Protein AF-A0A6L7CQ87-F1 (afdb_monomer_lite)

Structure (mmCIF, N/CA/C/O backbone):
data_AF-A0A6L7CQ87-F1
#
_entry.id   AF-A0A6L7CQ87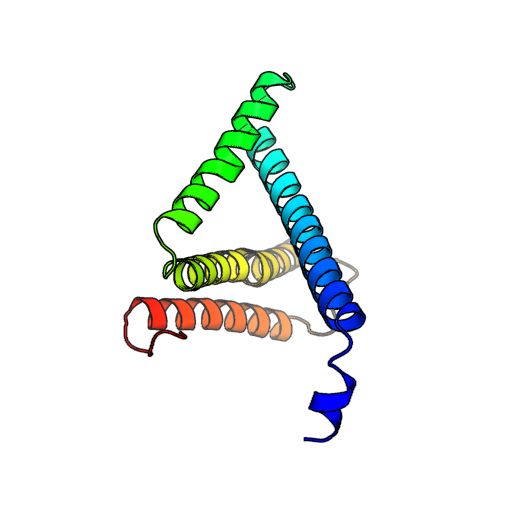-F1
#
loop_
_atom_site.group_PDB
_atom_site.id
_atom_site.type_symbol
_atom_site.label_atom_id
_atom_site.label_alt_id
_atom_site.label_comp_id
_atom_site.label_asym_id
_atom_site.label_entity_id
_atom_site.label_seq_id
_atom_site.pdbx_PDB_ins_code
_atom_site.Cartn_x
_atom_site.Cartn_y
_atom_site.Cartn_z
_atom_site.occupancy
_atom_site.B_iso_or_equiv
_atom_site.auth_seq_id
_atom_site.auth_comp_id
_atom_site.auth_asym_id
_atom_site.auth_atom_id
_atom_site.pdbx_PDB_model_num
ATOM 1 N N . GLN A 1 1 ? -21.062 -3.512 -34.759 1.00 46.06 1 GLN A N 1
ATOM 2 C CA . GLN A 1 1 ? -19.960 -3.468 -35.748 1.00 46.06 1 GLN A CA 1
ATOM 3 C C . GLN A 1 1 ? -19.747 -2.079 -36.359 1.00 46.06 1 GLN A C 1
ATOM 5 O O . GLN A 1 1 ? -18.596 -1.693 -36.444 1.00 46.06 1 GLN A O 1
ATOM 10 N N . ALA A 1 2 ? -20.783 -1.273 -36.635 1.00 43.00 2 ALA A N 1
ATOM 11 C CA . ALA A 1 2 ? -20.632 0.096 -37.169 1.00 43.00 2 ALA A CA 1
ATOM 12 C C . ALA A 1 2 ? -19.900 1.113 -36.251 1.00 43.00 2 ALA A C 1
ATOM 14 O O . ALA A 1 2 ? -19.275 2.046 -36.738 1.00 43.00 2 ALA A O 1
ATOM 15 N N . LEU A 1 3 ? -19.903 0.916 -34.923 1.00 44.31 3 LEU A N 1
ATOM 16 C CA . LEU A 1 3 ? -19.122 1.750 -33.988 1.00 44.31 3 LEU A CA 1
ATOM 17 C C . LEU A 1 3 ? -17.609 1.451 -33.998 1.00 44.31 3 LEU A C 1
ATOM 19 O O . LEU A 1 3 ? -16.842 2.249 -33.476 1.00 44.31 3 LEU A O 1
ATOM 23 N N . ARG A 1 4 ? -17.162 0.326 -34.578 1.00 52.97 4 ARG A N 1
ATOM 24 C CA . ARG A 1 4 ? -15.726 -0.007 -34.679 1.00 52.97 4 ARG A CA 1
ATOM 25 C C . ARG A 1 4 ? -15.042 0.644 -35.886 1.00 52.97 4 ARG A C 1
ATOM 27 O O . ARG A 1 4 ? -13.837 0.836 -35.839 1.00 52.97 4 ARG A O 1
ATOM 34 N N . GLU A 1 5 ? -15.793 1.024 -36.918 1.00 53.19 5 GLU A N 1
ATOM 35 C CA . GLU A 1 5 ? -15.253 1.669 -38.130 1.00 53.19 5 GLU A CA 1
ATOM 36 C C . GLU A 1 5 ? -15.125 3.196 -38.003 1.00 53.19 5 GLU A C 1
ATOM 38 O O . GLU A 1 5 ? -14.280 3.790 -38.659 1.00 53.19 5 GLU A O 1
ATOM 43 N N . MET A 1 6 ? -15.899 3.837 -37.118 1.00 46.50 6 MET A N 1
ATOM 44 C CA . MET A 1 6 ? -15.855 5.296 -36.888 1.00 46.50 6 MET A CA 1
ATOM 45 C C . MET A 1 6 ? -14.936 5.717 -35.726 1.00 46.50 6 MET A C 1
ATOM 47 O O . MET A 1 6 ? -14.584 6.888 -35.612 1.00 46.50 6 MET A O 1
ATOM 51 N N . VAL A 1 7 ? -14.521 4.774 -34.870 1.00 50.56 7 VAL A N 1
ATOM 52 C CA . VAL A 1 7 ? -13.518 4.999 -33.804 1.00 50.56 7 VAL A CA 1
ATOM 53 C C . VAL A 1 7 ? -12.083 4.870 -34.343 1.00 50.56 7 VAL A C 1
ATOM 55 O O . VAL A 1 7 ? -11.136 5.284 -33.683 1.00 50.56 7 VAL A O 1
ATOM 58 N N . ALA A 1 8 ? -11.920 4.414 -35.589 1.00 50.56 8 ALA A N 1
ATOM 59 C CA . ALA A 1 8 ? -10.662 4.398 -36.332 1.00 50.56 8 ALA A CA 1
ATOM 60 C C . ALA A 1 8 ? -10.269 5.790 -36.872 1.00 50.56 8 ALA A C 1
ATOM 62 O O . ALA A 1 8 ? -9.876 5.937 -38.027 1.00 50.56 8 ALA A O 1
ATOM 63 N N . SER A 1 9 ? -10.373 6.835 -36.048 1.00 56.38 9 SER A N 1
ATOM 64 C CA . SER A 1 9 ? -9.536 8.010 -36.268 1.00 56.38 9 SER A CA 1
ATOM 65 C C . SER A 1 9 ? -8.250 7.777 -35.482 1.00 56.38 9 SER A C 1
ATOM 67 O O . SER A 1 9 ? -8.324 7.719 -34.250 1.00 56.38 9 SER A O 1
ATOM 69 N N . PRO A 1 10 ? -7.073 7.686 -36.132 1.00 62.50 10 PRO A N 1
ATOM 70 C CA . PRO A 1 10 ? -5.794 7.558 -35.432 1.00 62.50 10 PRO A CA 1
ATOM 71 C C . PRO A 1 10 ? -5.584 8.663 -34.386 1.00 62.50 10 PRO A C 1
ATOM 73 O O . PRO A 1 10 ? -4.764 8.517 -33.491 1.00 62.50 10 PRO A O 1
ATOM 76 N N . HIS A 1 11 ? -6.337 9.767 -34.458 1.00 66.56 11 HIS A N 1
ATOM 77 C CA . HIS A 1 11 ? -6.294 10.851 -33.481 1.00 66.56 11 HIS A CA 1
ATOM 78 C C . HIS A 1 11 ? -7.071 10.549 -32.192 1.00 66.56 11 HIS A C 1
ATOM 80 O O . HIS A 1 11 ? -6.638 10.981 -31.130 1.00 66.56 11 HIS A O 1
ATOM 86 N N . VAL A 1 12 ? -8.188 9.813 -32.250 1.00 77.12 12 VAL A N 1
ATOM 87 C CA . VAL A 1 12 ? -8.964 9.452 -31.046 1.00 77.12 12 VAL A CA 1
ATOM 88 C C . VAL A 1 12 ? -8.264 8.330 -30.287 1.00 77.12 12 VAL A C 1
ATOM 90 O O . VAL A 1 12 ? -8.129 8.417 -29.071 1.00 77.12 12 VAL A O 1
ATOM 93 N N . GLU A 1 13 ? -7.749 7.325 -30.995 1.00 77.69 13 GLU A N 1
ATOM 94 C CA . GLU A 1 13 ? -6.934 6.262 -30.398 1.00 77.69 13 GLU A CA 1
ATOM 95 C C . GLU A 1 13 ? -5.665 6.838 -29.749 1.00 77.69 13 GLU A C 1
ATOM 97 O O . GLU A 1 13 ? -5.418 6.601 -28.568 1.00 77.69 13 GLU A O 1
ATOM 102 N N . LEU A 1 14 ? -4.924 7.698 -30.460 1.00 81.75 14 LEU A N 1
ATOM 103 C CA . LEU A 1 14 ? -3.742 8.371 -29.913 1.00 81.75 14 LEU A CA 1
ATOM 104 C C . LEU A 1 14 ? -4.075 9.260 -28.707 1.00 81.75 14 LEU A C 1
ATOM 106 O O . LEU A 1 14 ? -3.339 9.245 -27.724 1.00 81.75 14 LEU A O 1
ATOM 110 N N . ALA A 1 15 ? -5.174 10.020 -28.754 1.00 85.44 15 ALA A N 1
ATOM 111 C CA . ALA A 1 15 ? -5.593 10.862 -27.636 1.00 85.44 15 ALA A CA 1
ATOM 112 C C . ALA A 1 15 ? -5.965 10.033 -26.398 1.00 85.44 15 ALA A C 1
ATOM 114 O O . ALA A 1 15 ? -5.607 10.411 -25.285 1.00 85.44 15 ALA A O 1
ATOM 115 N N . VAL A 1 16 ? -6.645 8.896 -26.579 1.00 87.69 16 VAL A N 1
ATOM 116 C CA . VAL A 1 16 ? -6.995 7.982 -25.482 1.00 87.69 16 VAL A CA 1
ATOM 117 C C . VAL A 1 16 ? -5.747 7.322 -24.898 1.00 87.69 16 VAL A C 1
ATOM 119 O O . VAL A 1 16 ? -5.623 7.270 -23.676 1.00 87.69 16 VAL A O 1
ATOM 122 N N . HIS A 1 17 ? -4.802 6.881 -25.732 1.00 86.62 17 HIS A N 1
ATOM 123 C CA . HIS A 1 17 ? -3.529 6.331 -25.259 1.00 86.62 17 HIS A CA 1
ATOM 124 C C . HIS A 1 17 ? -2.703 7.371 -24.502 1.00 86.62 17 HIS A C 1
ATOM 126 O O . HIS A 1 17 ? -2.307 7.118 -23.370 1.00 86.62 17 HIS A O 1
ATOM 132 N N . LEU A 1 18 ? -2.535 8.575 -25.056 1.00 89.25 18 LEU A N 1
ATOM 133 C CA . LEU A 1 18 ? -1.831 9.666 -24.377 1.00 89.25 18 LEU A CA 1
ATOM 134 C C . LEU A 1 18 ? -2.496 10.043 -23.053 1.00 89.25 18 LEU A C 1
ATOM 136 O O . LEU A 1 18 ? -1.809 10.286 -22.064 1.00 89.25 18 LEU A O 1
ATOM 140 N N . PHE A 1 19 ? -3.828 10.089 -23.013 1.00 90.81 19 PHE A N 1
ATOM 141 C CA . PH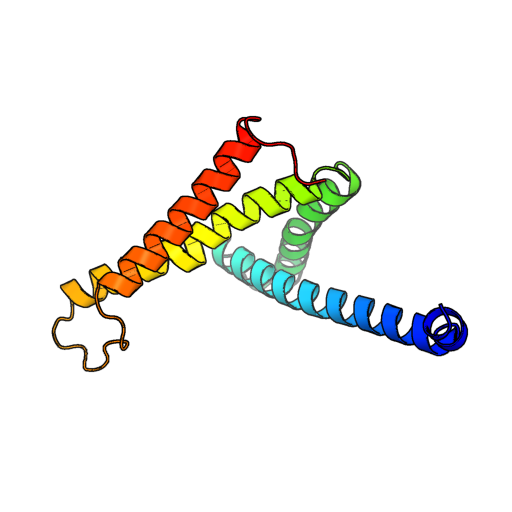E A 1 19 ? -4.555 10.345 -21.776 1.00 90.81 19 PHE A CA 1
ATOM 142 C C . PHE A 1 19 ? -4.328 9.233 -20.749 1.00 90.81 19 PHE A C 1
ATOM 144 O O . PHE A 1 19 ? -4.062 9.534 -19.588 1.00 90.81 19 PHE A O 1
ATOM 151 N N . ALA A 1 20 ? -4.400 7.966 -21.163 1.00 90.56 20 ALA A N 1
ATOM 152 C CA . ALA A 1 20 ? -4.146 6.828 -20.288 1.00 90.56 20 ALA A CA 1
ATOM 153 C C . ALA A 1 20 ? -2.709 6.844 -19.744 1.00 90.56 20 ALA A C 1
ATOM 155 O O . ALA A 1 20 ? -2.520 6.665 -18.542 1.00 90.56 20 ALA A O 1
ATOM 156 N N . ASP A 1 21 ? -1.720 7.140 -20.586 1.00 90.00 21 ASP A N 1
ATOM 157 C CA . ASP A 1 21 ? -0.311 7.219 -20.196 1.00 90.00 21 ASP A CA 1
ATOM 158 C C . ASP A 1 21 ? -0.062 8.374 -19.220 1.00 90.00 21 ASP A C 1
ATOM 160 O O . ASP A 1 21 ? 0.597 8.194 -18.196 1.00 90.00 21 ASP A O 1
ATOM 164 N N . LEU A 1 22 ? -0.637 9.554 -19.479 1.00 91.88 22 LEU A N 1
ATOM 165 C CA . LEU A 1 22 ? -0.547 10.701 -18.570 1.00 91.88 22 LEU A CA 1
ATOM 166 C C . LEU A 1 22 ? -1.274 10.440 -17.243 1.00 91.88 22 LEU A C 1
ATOM 168 O O . LEU A 1 22 ? -0.755 10.786 -16.178 1.00 91.88 22 LEU A O 1
ATOM 172 N N . ALA A 1 23 ? -2.455 9.819 -17.274 1.00 93.19 23 ALA A N 1
ATOM 173 C CA . ALA A 1 23 ? -3.211 9.451 -16.077 1.00 93.19 23 ALA A CA 1
ATOM 174 C C . ALA A 1 23 ? -2.465 8.403 -15.234 1.00 93.19 23 ALA A C 1
ATOM 176 O O . ALA A 1 23 ? -2.387 8.527 -14.010 1.00 93.19 23 ALA A O 1
ATOM 177 N N . LEU A 1 24 ? -1.861 7.403 -15.879 1.00 89.38 24 LEU A N 1
ATOM 178 C CA . LEU A 1 24 ? -1.034 6.398 -15.217 1.00 89.38 24 LEU A CA 1
ATOM 179 C C . LEU A 1 24 ? 0.218 7.044 -14.620 1.00 89.38 24 LEU A C 1
ATOM 181 O O . LEU A 1 24 ? 0.498 6.840 -13.440 1.00 89.38 24 LEU A O 1
ATOM 185 N N . ALA A 1 25 ? 0.929 7.873 -15.387 1.00 89.81 25 ALA A N 1
ATOM 186 C CA . ALA A 1 25 ? 2.128 8.564 -14.924 1.00 89.81 25 ALA A CA 1
ATOM 187 C C . ALA A 1 25 ? 1.840 9.465 -13.714 1.00 89.81 25 ALA A C 1
ATOM 189 O O . ALA A 1 25 ? 2.577 9.430 -12.730 1.00 89.81 25 ALA A O 1
ATOM 190 N N . THR A 1 26 ? 0.753 10.239 -13.749 1.00 90.69 26 THR A N 1
ATOM 191 C CA . THR A 1 26 ? 0.364 11.129 -12.640 1.00 90.69 26 THR A CA 1
ATOM 192 C C . THR A 1 26 ? -0.093 10.362 -11.401 1.00 90.69 26 THR A C 1
ATOM 194 O O . THR A 1 26 ? 0.305 10.716 -10.289 1.00 90.69 26 THR A O 1
ATOM 197 N N . SER A 1 27 ? -0.863 9.281 -11.563 1.00 90.81 27 SER A N 1
ATOM 198 C CA . SER A 1 27 ? -1.256 8.412 -10.448 1.00 90.81 27 SER A CA 1
ATOM 199 C C . SER A 1 27 ? -0.045 7.726 -9.807 1.00 90.81 27 SER A C 1
ATOM 201 O O . SER A 1 27 ? 0.099 7.734 -8.581 1.00 90.81 27 SER A O 1
ATOM 203 N N . PHE A 1 28 ? 0.864 7.202 -10.630 1.00 87.75 28 PHE A N 1
ATOM 204 C CA . PHE A 1 28 ? 2.091 6.560 -10.174 1.00 87.75 28 PHE A CA 1
ATOM 205 C C . PHE A 1 28 ? 3.017 7.542 -9.454 1.00 87.75 28 PHE A C 1
ATOM 207 O O . PHE A 1 28 ? 3.540 7.223 -8.388 1.00 87.75 28 PHE A O 1
ATOM 214 N N . LEU A 1 29 ? 3.166 8.759 -9.986 1.00 86.19 29 LEU A N 1
ATOM 215 C CA . LEU A 1 29 ? 3.951 9.821 -9.361 1.00 86.19 29 LEU A CA 1
ATOM 216 C C . LEU A 1 29 ? 3.409 10.165 -7.968 1.00 86.19 29 LEU A C 1
ATOM 218 O O . LEU A 1 29 ? 4.194 10.267 -7.029 1.00 86.19 29 LEU A O 1
ATOM 222 N N . GLY A 1 30 ? 2.087 10.282 -7.805 1.00 87.00 30 GLY A N 1
ATOM 223 C CA . GLY A 1 30 ? 1.471 10.549 -6.502 1.00 87.00 30 GLY A CA 1
ATOM 224 C C . GLY A 1 30 ? 1.773 9.466 -5.460 1.00 87.00 30 GLY A C 1
ATOM 225 O O . GLY A 1 30 ? 2.209 9.777 -4.351 1.00 87.00 30 GLY A O 1
ATOM 226 N N . VAL A 1 31 ? 1.602 8.191 -5.822 1.00 86.19 31 VAL A N 1
ATOM 227 C CA . VAL A 1 31 ? 1.905 7.057 -4.928 1.00 86.19 31 VAL A CA 1
ATOM 228 C C . VAL A 1 31 ? 3.396 6.992 -4.602 1.00 86.19 31 VAL A C 1
ATOM 230 O O . VAL A 1 31 ? 3.772 6.770 -3.451 1.00 86.19 31 VAL A O 1
ATOM 233 N N . ALA A 1 32 ? 4.254 7.216 -5.594 1.00 83.00 32 ALA A N 1
ATOM 234 C CA . ALA A 1 32 ? 5.688 7.137 -5.402 1.00 83.00 32 ALA A CA 1
ATOM 235 C C . ALA A 1 32 ? 6.251 8.274 -4.545 1.00 83.00 32 ALA A C 1
ATOM 237 O O . ALA A 1 32 ? 7.145 8.022 -3.743 1.00 83.00 32 ALA A O 1
ATOM 238 N N . LEU A 1 33 ? 5.718 9.495 -4.666 1.00 82.25 33 LEU A N 1
ATOM 239 C CA . LEU A 1 33 ? 6.055 10.592 -3.757 1.00 82.25 33 LEU A CA 1
ATOM 240 C C . LEU A 1 33 ? 5.617 10.278 -2.321 1.00 82.25 33 LEU A C 1
ATOM 242 O O . LEU A 1 33 ? 6.408 10.453 -1.401 1.00 82.25 33 LEU A O 1
ATOM 246 N N . GLY A 1 34 ? 4.413 9.726 -2.130 1.00 83.25 34 GLY A N 1
ATOM 247 C CA . GLY A 1 34 ? 3.953 9.302 -0.804 1.00 83.25 34 GLY A CA 1
ATOM 248 C C . GLY A 1 34 ? 4.842 8.220 -0.179 1.00 83.25 34 GLY A C 1
ATOM 249 O O . GLY A 1 34 ? 5.176 8.295 1.002 1.00 83.25 34 GLY A O 1
ATOM 250 N N . LEU A 1 35 ? 5.277 7.236 -0.973 1.00 81.06 35 LEU A N 1
ATOM 251 C CA . LEU A 1 35 ? 6.206 6.200 -0.513 1.00 81.06 35 LEU A CA 1
ATOM 252 C C . LEU A 1 35 ? 7.615 6.758 -0.263 1.00 81.06 35 LEU A C 1
ATOM 254 O O . LEU A 1 35 ? 8.280 6.347 0.685 1.00 81.06 35 LEU A O 1
ATOM 258 N N . PHE A 1 36 ? 8.067 7.697 -1.093 1.00 79.25 36 PHE A N 1
ATOM 259 C CA . PHE A 1 36 ? 9.331 8.404 -0.922 1.00 79.25 36 PHE A CA 1
ATOM 260 C C . PHE A 1 36 ? 9.376 9.168 0.409 1.00 79.25 36 PHE A C 1
ATOM 262 O O . PHE A 1 36 ? 10.332 8.988 1.165 1.00 79.25 36 PHE A O 1
ATOM 269 N N . ASP A 1 37 ? 8.342 9.955 0.714 1.00 78.12 37 ASP A N 1
ATOM 270 C CA . ASP A 1 37 ? 8.251 10.712 1.965 1.00 78.12 37 ASP A CA 1
ATOM 271 C C . ASP A 1 37 ? 8.125 9.765 3.170 1.00 78.12 37 ASP A C 1
ATOM 273 O O . ASP A 1 37 ? 8.866 9.906 4.142 1.00 78.12 37 ASP A O 1
ATOM 277 N N . TYR A 1 38 ? 7.295 8.715 3.071 1.00 79.69 38 TYR A N 1
ATOM 278 C CA . TYR A 1 38 ? 7.171 7.696 4.122 1.00 79.69 38 TYR A CA 1
ATOM 279 C C . TYR A 1 38 ? 8.508 7.017 4.447 1.00 79.69 38 TYR A C 1
ATOM 281 O O . TYR A 1 38 ? 8.854 6.851 5.615 1.00 79.69 38 TYR A O 1
ATOM 289 N N . LEU A 1 39 ? 9.282 6.627 3.430 1.00 74.00 39 LEU A N 1
ATOM 290 C CA . LEU A 1 39 ? 10.590 6.003 3.638 1.00 74.00 39 LEU A CA 1
ATOM 291 C C . LEU A 1 39 ? 11.629 7.006 4.149 1.00 74.00 39 LEU A C 1
ATOM 293 O O . LEU A 1 39 ? 12.454 6.641 4.986 1.00 74.00 39 LEU A O 1
ATOM 297 N N . ALA A 1 40 ? 11.600 8.258 3.688 1.00 71.50 40 ALA A N 1
ATOM 298 C CA . ALA A 1 40 ? 12.475 9.305 4.210 1.00 71.50 40 ALA A CA 1
ATOM 299 C C . ALA A 1 40 ? 12.256 9.519 5.718 1.00 71.50 40 ALA A C 1
ATOM 301 O O . ALA A 1 40 ? 13.232 9.553 6.476 1.00 71.50 40 ALA A O 1
ATOM 302 N N . ASP A 1 41 ? 10.991 9.556 6.144 1.00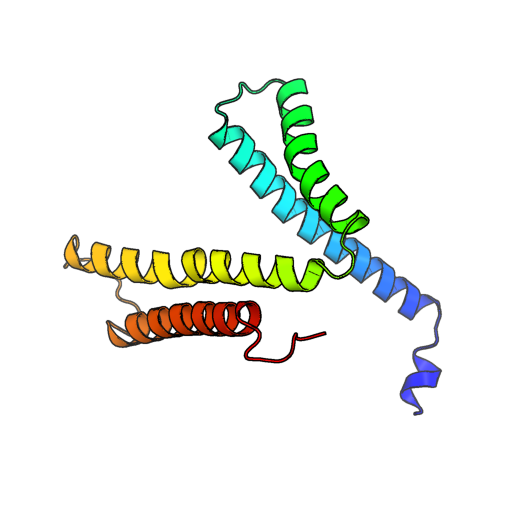 73.06 41 ASP A N 1
ATOM 303 C CA . ASP A 1 41 ? 10.598 9.667 7.549 1.00 73.06 41 ASP A CA 1
ATOM 304 C C . ASP A 1 41 ? 10.975 8.411 8.353 1.00 73.06 41 ASP A C 1
ATOM 306 O O . ASP A 1 41 ? 11.528 8.519 9.451 1.00 73.06 41 ASP A O 1
ATOM 310 N N . LEU A 1 42 ? 10.746 7.211 7.802 1.00 71.38 42 LEU A N 1
ATOM 311 C CA . LEU A 1 42 ? 11.042 5.936 8.469 1.00 71.38 42 LEU A CA 1
ATOM 312 C C . LEU A 1 42 ? 12.545 5.746 8.737 1.00 71.38 42 LEU A C 1
ATOM 314 O O . LEU A 1 42 ? 12.931 5.248 9.792 1.00 71.38 42 LEU A O 1
ATOM 318 N N . PHE A 1 43 ? 13.403 6.151 7.796 1.00 68.62 43 PHE A N 1
ATOM 319 C CA . PHE A 1 43 ? 14.858 6.032 7.931 1.00 68.62 43 PHE A CA 1
ATOM 320 C C . PHE A 1 43 ? 15.510 7.206 8.682 1.00 68.62 43 PHE A C 1
ATOM 322 O O . PHE A 1 43 ? 16.737 7.223 8.799 1.00 68.62 43 PHE A O 1
ATOM 329 N N . GLN A 1 44 ? 14.723 8.175 9.177 1.00 61.62 44 GLN A N 1
ATOM 330 C CA . GLN A 1 44 ? 15.192 9.385 9.874 1.00 61.62 44 GLN A CA 1
ATOM 331 C C . GLN A 1 44 ? 16.378 10.073 9.174 1.00 61.62 44 GLN A C 1
ATOM 333 O O . GLN A 1 44 ? 17.295 10.596 9.814 1.00 61.62 44 GLN A O 1
ATOM 338 N N . ARG A 1 45 ? 16.412 10.033 7.838 1.00 54.06 45 ARG A N 1
ATOM 339 C CA . ARG A 1 45 ? 17.544 10.566 7.080 1.00 54.06 45 ARG A CA 1
ATOM 340 C C . ARG A 1 45 ? 17.428 12.080 6.970 1.00 54.06 45 ARG A C 1
ATOM 342 O O . ARG A 1 45 ? 16.402 12.617 6.568 1.00 54.06 45 ARG A O 1
ATOM 349 N N . SER A 1 46 ? 18.518 12.767 7.298 1.00 49.66 46 SER A N 1
ATOM 350 C CA . SER A 1 46 ? 18.659 14.210 7.128 1.00 49.66 46 SER A CA 1
ATOM 351 C C . SER A 1 46 ? 18.349 14.640 5.685 1.00 49.66 46 SER A C 1
ATOM 353 O O . SER A 1 46 ? 18.669 13.933 4.728 1.00 49.66 46 SER A O 1
ATOM 355 N N . ASN A 1 47 ? 17.726 15.818 5.547 1.00 53.53 47 ASN A N 1
ATOM 356 C CA . ASN A 1 47 ? 17.285 16.483 4.310 1.00 53.53 47 ASN A CA 1
ATOM 357 C C . ASN A 1 47 ? 18.435 16.836 3.328 1.00 53.53 47 ASN A C 1
ATOM 359 O O . ASN A 1 47 ? 18.576 17.975 2.889 1.00 53.53 47 ASN A O 1
ATOM 363 N N . THR A 1 48 ? 19.298 15.889 2.965 1.00 57.69 48 THR A N 1
ATOM 364 C CA . THR A 1 48 ? 20.349 16.082 1.960 1.00 57.69 48 THR A CA 1
ATOM 365 C C . THR A 1 48 ? 19.876 15.549 0.609 1.00 57.69 48 THR A C 1
ATOM 367 O O . THR A 1 48 ? 19.353 14.440 0.513 1.00 57.69 48 THR A O 1
ATOM 370 N N . VAL A 1 49 ? 20.092 16.324 -0.460 1.00 57.03 49 VAL A N 1
ATOM 371 C CA . VAL A 1 49 ? 19.651 16.021 -1.839 1.00 57.03 49 VAL A CA 1
ATOM 372 C C . VAL A 1 49 ? 20.119 14.631 -2.312 1.00 57.03 49 VAL A C 1
ATOM 374 O O . VAL A 1 49 ? 19.366 13.916 -2.967 1.00 57.03 49 VAL A O 1
ATOM 377 N N . GLY A 1 50 ? 21.313 14.190 -1.894 1.00 59.12 50 GLY A N 1
ATOM 378 C CA . GLY A 1 50 ? 21.820 12.837 -2.169 1.00 59.12 50 GLY A CA 1
ATOM 379 C C . GLY A 1 50 ? 21.097 11.717 -1.405 1.00 59.12 50 GLY A C 1
ATOM 380 O O . GLY A 1 50 ? 20.923 10.625 -1.939 1.00 59.12 50 GLY A O 1
ATOM 381 N N . GLY A 1 51 ? 20.611 11.994 -0.190 1.00 61.62 51 GLY A N 1
ATOM 382 C CA . GLY A 1 51 ? 19.779 11.067 0.582 1.00 61.62 51 GLY A CA 1
ATOM 383 C C . GLY A 1 51 ? 18.418 10.858 -0.074 1.00 61.62 51 GLY A C 1
ATOM 384 O O . GLY A 1 51 ? 17.969 9.726 -0.192 1.00 61.62 51 GLY A O 1
ATOM 385 N N . ARG A 1 52 ? 17.825 11.930 -0.612 1.00 64.81 52 ARG A N 1
ATOM 386 C CA . ARG A 1 52 ? 16.580 11.866 -1.393 1.00 64.81 52 ARG A CA 1
ATOM 387 C C . ARG A 1 52 ? 16.762 11.068 -2.689 1.00 64.81 52 ARG A C 1
ATOM 389 O O . ARG A 1 52 ? 15.924 10.243 -3.027 1.00 64.81 52 ARG A O 1
ATOM 396 N N . LEU A 1 53 ? 17.880 11.236 -3.394 1.00 65.75 53 LEU A N 1
ATOM 397 C CA . LEU A 1 53 ? 18.131 10.456 -4.608 1.00 65.75 53 LEU A CA 1
ATOM 398 C C . LEU A 1 53 ? 18.309 8.953 -4.309 1.00 65.75 53 LEU A C 1
ATOM 400 O O . LEU A 1 53 ? 17.773 8.116 -5.030 1.00 65.75 53 LEU A O 1
ATOM 404 N N . GLN A 1 54 ? 19.002 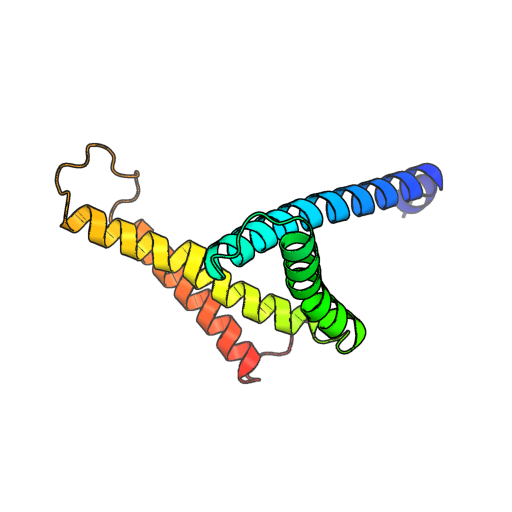8.606 -3.216 1.00 67.25 54 GLN A N 1
ATOM 405 C CA . GLN A 1 54 ? 19.133 7.216 -2.759 1.00 67.25 54 GLN A CA 1
ATOM 406 C C . GLN A 1 54 ? 17.800 6.613 -2.313 1.00 67.25 54 GLN A C 1
ATOM 408 O O . GLN A 1 54 ? 17.502 5.481 -2.687 1.00 67.25 54 GLN A O 1
ATOM 413 N N . THR A 1 55 ? 16.993 7.353 -1.548 1.00 69.00 55 THR A N 1
ATOM 414 C CA . THR A 1 55 ? 15.657 6.893 -1.151 1.00 69.00 55 THR A CA 1
ATOM 415 C C . THR A 1 55 ? 14.787 6.691 -2.386 1.00 69.00 55 THR A C 1
ATOM 417 O O . THR A 1 55 ? 14.179 5.641 -2.510 1.00 69.00 55 THR A O 1
ATOM 420 N N . GLY A 1 56 ? 14.817 7.609 -3.360 1.00 70.56 56 GLY A N 1
ATOM 421 C CA . GLY A 1 56 ? 14.131 7.431 -4.641 1.00 70.56 56 GLY A CA 1
ATOM 422 C C . GLY A 1 56 ? 14.575 6.163 -5.376 1.00 70.56 56 GLY A C 1
ATOM 423 O O . GLY A 1 56 ? 13.735 5.376 -5.805 1.00 70.56 56 GLY A O 1
ATOM 424 N N . ALA A 1 57 ? 15.883 5.905 -5.454 1.00 72.94 57 ALA A N 1
ATOM 425 C CA . ALA A 1 57 ? 16.391 4.676 -6.053 1.00 72.94 57 ALA A CA 1
ATOM 426 C C . ALA A 1 57 ? 15.875 3.431 -5.316 1.00 72.94 57 ALA A C 1
ATOM 428 O O . ALA A 1 57 ? 15.368 2.529 -5.965 1.00 72.94 57 ALA A O 1
ATOM 429 N N . ILE A 1 58 ? 15.921 3.390 -3.983 1.00 74.75 58 ILE A N 1
ATOM 430 C CA . ILE A 1 58 ? 15.416 2.253 -3.190 1.00 74.75 58 ILE A CA 1
ATOM 431 C C . ILE A 1 58 ? 13.891 2.106 -3.300 1.00 74.75 58 ILE A C 1
ATOM 433 O O . ILE A 1 58 ? 13.386 0.990 -3.244 1.00 74.75 58 ILE A O 1
ATOM 437 N N . THR A 1 59 ? 13.151 3.193 -3.504 1.00 75.06 59 THR A N 1
ATOM 438 C CA . THR A 1 59 ? 11.700 3.158 -3.716 1.00 75.06 59 THR A CA 1
ATOM 439 C C . THR A 1 59 ? 11.333 2.556 -5.072 1.00 75.06 59 THR A C 1
ATOM 441 O O . THR A 1 59 ? 10.361 1.813 -5.165 1.00 75.06 59 THR A O 1
ATOM 444 N N . PHE A 1 60 ? 12.100 2.854 -6.125 1.00 77.31 60 PHE A N 1
ATOM 445 C CA . PHE A 1 60 ? 11.754 2.468 -7.496 1.00 77.31 60 PHE A CA 1
ATOM 446 C C . PHE A 1 60 ? 12.491 1.233 -8.022 1.00 77.31 60 PHE A C 1
ATOM 448 O O . PHE A 1 60 ? 11.900 0.483 -8.796 1.00 77.31 60 PHE A O 1
ATOM 455 N N . LEU A 1 61 ? 13.742 0.979 -7.617 1.00 81.25 61 LEU A N 1
ATOM 456 C CA . LEU A 1 61 ? 14.520 -0.170 -8.107 1.00 81.25 61 LEU A CA 1
ATOM 457 C C . LEU A 1 61 ? 13.847 -1.509 -7.800 1.00 81.25 61 LEU A C 1
ATOM 459 O O . LEU A 1 61 ? 13.754 -2.320 -8.716 1.00 81.25 61 LEU A O 1
ATOM 463 N N . PRO A 1 62 ? 13.400 -1.787 -6.560 1.00 80.81 62 PRO A N 1
ATOM 464 C CA . PRO A 1 62 ? 12.821 -3.083 -6.241 1.00 80.81 62 PRO A CA 1
ATOM 465 C C . PRO A 1 62 ? 11.518 -3.342 -7.011 1.00 80.81 62 PRO A C 1
ATOM 467 O O . PRO A 1 62 ? 11.440 -4.392 -7.649 1.00 80.81 62 PRO A O 1
ATOM 470 N N . PRO A 1 63 ? 10.534 -2.413 -7.060 1.00 77.00 63 PRO A N 1
ATOM 471 C CA . PRO A 1 63 ? 9.346 -2.591 -7.896 1.00 77.00 63 PRO A CA 1
ATOM 472 C C . PRO A 1 63 ? 9.675 -2.734 -9.384 1.00 77.00 63 PRO A C 1
ATOM 474 O O . PRO A 1 63 ? 9.093 -3.585 -10.050 1.00 77.00 63 PRO A O 1
ATOM 477 N N . LEU A 1 64 ? 10.632 -1.953 -9.902 1.00 77.50 64 LEU A N 1
ATOM 478 C CA . LEU A 1 64 ? 11.053 -2.029 -11.302 1.00 77.50 64 LEU A CA 1
ATOM 479 C C . LEU A 1 64 ? 11.713 -3.376 -11.621 1.00 77.50 64 LEU A C 1
ATOM 481 O O . LEU A 1 64 ? 11.399 -3.990 -12.636 1.00 77.50 64 LEU A O 1
ATOM 485 N N . ALA A 1 65 ? 12.589 -3.869 -10.745 1.00 82.06 65 ALA A N 1
ATOM 486 C CA . ALA A 1 65 ? 13.206 -5.181 -10.889 1.00 82.06 65 ALA A CA 1
ATOM 487 C C . ALA A 1 65 ? 12.144 -6.289 -10.860 1.00 82.06 65 ALA A C 1
ATOM 489 O O . ALA A 1 65 ? 12.135 -7.151 -11.735 1.00 82.06 65 ALA A O 1
ATOM 490 N N . PHE A 1 66 ? 11.198 -6.240 -9.919 1.00 76.88 66 PHE A N 1
ATOM 491 C CA . PHE A 1 66 ? 10.086 -7.192 -9.886 1.00 76.88 66 PHE A CA 1
ATOM 492 C C . PHE A 1 66 ? 9.236 -7.142 -11.161 1.00 76.88 66 PHE A C 1
ATOM 494 O O . PHE A 1 66 ? 8.899 -8.196 -11.697 1.00 76.88 66 PHE A O 1
ATOM 501 N N . ALA A 1 67 ? 8.946 -5.950 -11.687 1.00 76.38 67 ALA A N 1
ATOM 502 C CA . ALA A 1 67 ? 8.191 -5.789 -12.926 1.00 76.38 67 ALA A CA 1
ATOM 503 C C . ALA A 1 67 ? 8.928 -6.357 -14.154 1.00 76.38 67 ALA A C 1
ATOM 505 O O . ALA A 1 67 ? 8.295 -6.960 -15.018 1.00 76.38 67 ALA A O 1
ATOM 506 N N . LEU A 1 68 ? 10.256 -6.203 -14.225 1.00 76.12 68 LEU A N 1
ATOM 507 C CA . LEU A 1 68 ? 11.070 -6.687 -15.347 1.00 76.12 68 LEU A CA 1
ATOM 508 C C . LEU A 1 68 ? 11.343 -8.199 -15.291 1.00 76.12 68 LEU A C 1
ATOM 510 O O . LEU A 1 68 ? 11.332 -8.857 -16.329 1.00 76.12 68 LEU A O 1
ATOM 514 N N . PHE A 1 69 ? 11.588 -8.761 -14.103 1.00 77.50 69 PHE A N 1
ATOM 515 C CA . PHE A 1 69 ? 11.954 -10.176 -13.947 1.00 77.50 69 PHE A CA 1
ATOM 516 C C . PHE A 1 69 ? 10.751 -11.111 -13.736 1.00 77.50 69 PHE A C 1
ATOM 518 O O . PHE A 1 6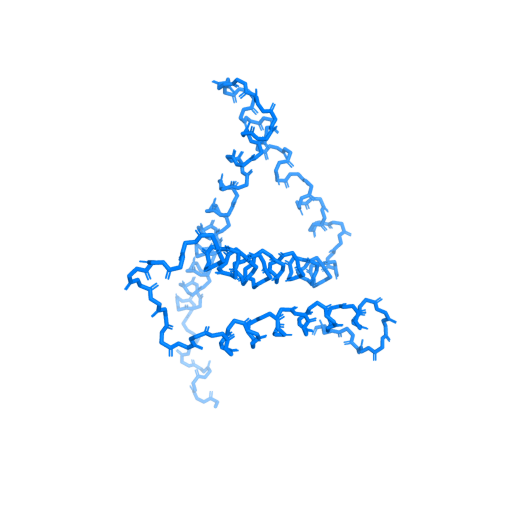9 ? 10.849 -12.296 -14.049 1.00 77.50 69 PHE A O 1
ATOM 525 N N . TYR A 1 70 ? 9.609 -10.605 -13.252 1.00 71.56 70 TYR A N 1
ATOM 526 C CA . TYR A 1 70 ? 8.401 -11.397 -12.991 1.00 71.56 70 TYR A CA 1
ATOM 527 C C . TYR A 1 70 ? 7.161 -10.813 -13.698 1.00 71.56 70 TYR A C 1
ATOM 529 O O . TYR A 1 70 ? 6.258 -10.296 -13.038 1.00 71.56 70 TYR A O 1
ATOM 537 N N . PRO A 1 71 ? 7.030 -10.964 -15.032 1.00 63.81 71 PRO A N 1
ATOM 538 C CA . PRO A 1 71 ? 5.878 -10.451 -15.784 1.00 63.81 71 PRO A CA 1
ATOM 539 C C . PRO A 1 71 ? 4.537 -11.099 -15.384 1.00 63.81 71 PRO A C 1
ATOM 541 O O . PRO A 1 71 ? 3.495 -10.459 -15.472 1.00 63.81 71 PRO A O 1
ATOM 544 N N . ARG A 1 72 ? 4.550 -12.343 -14.873 1.00 65.12 72 ARG A N 1
ATOM 545 C CA . ARG A 1 72 ? 3.377 -13.006 -14.256 1.00 65.12 72 ARG A CA 1
ATOM 546 C C . ARG A 1 72 ? 3.202 -12.695 -12.762 1.00 65.12 72 ARG A C 1
ATOM 548 O O . ARG A 1 72 ? 2.198 -13.064 -12.167 1.00 65.12 72 ARG A O 1
ATOM 555 N N . GLY A 1 73 ? 4.160 -12.001 -12.150 1.00 69.44 73 GLY A N 1
ATOM 556 C CA . GLY A 1 73 ? 4.136 -11.643 -10.734 1.00 69.44 73 GLY A CA 1
ATOM 557 C C . GLY A 1 73 ? 3.261 -10.434 -10.413 1.00 69.44 73 GLY A C 1
ATOM 558 O O . GLY A 1 73 ? 2.973 -10.218 -9.242 1.00 69.44 73 GLY A O 1
ATOM 559 N N . 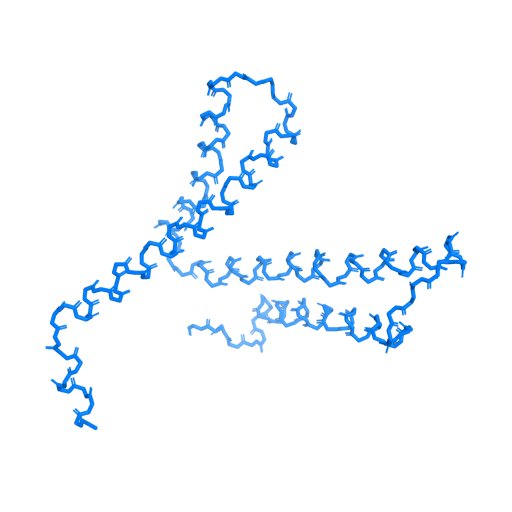PHE A 1 74 ? 2.810 -9.661 -11.410 1.00 73.25 74 PHE A N 1
ATOM 560 C CA . PHE A 1 74 ? 1.996 -8.462 -11.176 1.00 73.25 74 PHE A CA 1
ATOM 561 C C . PHE A 1 74 ? 0.671 -8.781 -10.476 1.00 73.25 74 PHE A C 1
ATOM 563 O O . PHE A 1 74 ? 0.341 -8.142 -9.480 1.00 73.25 74 PHE A O 1
ATOM 570 N N . VAL A 1 75 ? -0.054 -9.806 -10.938 1.00 76.12 75 VAL A N 1
ATOM 571 C CA . VAL A 1 75 ? -1.320 -10.232 -10.315 1.00 76.12 75 VAL A CA 1
ATOM 572 C C . VAL A 1 75 ? -1.083 -10.713 -8.884 1.00 76.12 75 VAL A C 1
ATOM 574 O O . VAL A 1 75 ? -1.800 -10.322 -7.966 1.00 76.12 75 VAL A O 1
ATOM 577 N N . MET A 1 76 ? -0.030 -11.503 -8.670 1.00 75.69 76 MET A N 1
ATOM 578 C CA . MET A 1 76 ? 0.328 -12.014 -7.346 1.00 75.69 76 MET A CA 1
ATOM 579 C C . MET A 1 76 ? 0.711 -10.871 -6.391 1.00 75.69 76 MET A C 1
ATOM 581 O O . MET A 1 76 ? 0.229 -10.809 -5.260 1.00 75.69 76 MET A O 1
ATOM 585 N N . ALA A 1 77 ? 1.513 -9.913 -6.864 1.00 80.38 77 ALA A N 1
ATOM 586 C CA . ALA A 1 77 ? 1.905 -8.719 -6.121 1.00 80.38 77 ALA A CA 1
ATOM 587 C C . ALA A 1 77 ? 0.703 -7.823 -5.791 1.00 80.38 77 ALA A C 1
ATOM 589 O O . ALA A 1 77 ? 0.575 -7.366 -4.654 1.00 80.38 77 ALA A O 1
ATOM 590 N N . LEU A 1 78 ? -0.212 -7.623 -6.744 1.00 81.19 78 LEU A N 1
ATOM 591 C CA . LEU A 1 78 ? -1.463 -6.893 -6.535 1.00 81.19 78 LEU A CA 1
ATOM 592 C C . LEU A 1 78 ? -2.347 -7.605 -5.507 1.00 81.19 78 LEU A C 1
ATOM 594 O O . LEU A 1 78 ? -2.952 -6.960 -4.652 1.00 81.19 78 LEU A O 1
ATOM 598 N N . GLY A 1 79 ? -2.347 -8.936 -5.521 1.00 80.94 79 GLY A N 1
ATOM 599 C CA . GLY A 1 79 ? -3.016 -9.746 -4.521 1.00 80.94 79 GLY A CA 1
ATOM 600 C C . GLY A 1 79 ? -2.475 -9.537 -3.101 1.00 80.94 79 GLY A C 1
ATOM 601 O O . GLY A 1 79 ? -3.256 -9.337 -2.168 1.00 80.94 79 GLY A O 1
ATOM 602 N N . TYR A 1 80 ? -1.153 -9.533 -2.916 1.00 83.38 80 TYR A N 1
ATOM 603 C CA . TYR A 1 80 ? -0.545 -9.228 -1.614 1.00 83.38 80 TYR A CA 1
ATOM 604 C C . TYR A 1 80 ? -0.780 -7.774 -1.184 1.00 83.38 80 TYR A C 1
ATOM 606 O O . TYR A 1 80 ? -1.069 -7.515 -0.014 1.00 83.38 80 TYR A O 1
ATOM 614 N N . ALA A 1 81 ? -0.729 -6.825 -2.124 1.00 86.38 81 ALA A N 1
ATOM 615 C CA . ALA A 1 81 ? -1.064 -5.428 -1.858 1.00 86.38 81 ALA A CA 1
ATOM 616 C C . ALA A 1 81 ? -2.526 -5.271 -1.401 1.00 86.38 81 ALA A C 1
ATOM 618 O O . ALA A 1 81 ? -2.803 -4.510 -0.474 1.00 86.38 81 ALA A O 1
ATOM 619 N N . GLY A 1 82 ? -3.450 -6.046 -1.979 1.00 85.94 82 GLY A N 1
ATOM 620 C CA . GLY A 1 82 ? -4.854 -6.096 -1.569 1.00 85.94 82 GLY A CA 1
ATOM 621 C C . GLY A 1 82 ? -5.044 -6.540 -0.116 1.00 85.94 82 GLY A C 1
ATOM 622 O O . GLY A 1 82 ? -5.863 -5.959 0.596 1.00 85.94 82 GLY A O 1
ATOM 623 N N . VAL A 1 83 ? -4.245 -7.499 0.367 1.00 87.75 83 VAL A N 1
ATOM 624 C CA . VAL A 1 83 ? -4.251 -7.917 1.783 1.00 87.75 83 VAL A CA 1
ATOM 625 C C . VAL A 1 83 ? -3.806 -6.772 2.690 1.00 87.75 83 VAL A C 1
ATOM 627 O O . VAL A 1 83 ? -4.496 -6.452 3.660 1.00 87.75 83 VAL A O 1
ATOM 630 N N . ALA A 1 84 ? -2.683 -6.122 2.368 1.00 88.62 84 ALA A N 1
ATOM 631 C CA . ALA A 1 84 ? -2.185 -4.985 3.141 1.00 88.62 84 ALA A CA 1
ATOM 632 C C . ALA A 1 84 ? -3.209 -3.838 3.178 1.00 88.62 84 ALA A C 1
ATOM 634 O O . ALA A 1 84 ? -3.469 -3.266 4.239 1.00 88.62 84 ALA A O 1
ATOM 635 N N . LEU A 1 85 ? -3.854 -3.556 2.042 1.00 88.56 85 LEU A N 1
ATOM 636 C CA . LEU A 1 85 ? -4.910 -2.556 1.935 1.00 88.56 85 LEU A CA 1
ATOM 637 C C . LEU A 1 85 ? -6.151 -2.946 2.744 1.00 88.56 85 LEU A C 1
ATOM 639 O O . LEU A 1 85 ? -6.706 -2.091 3.422 1.00 88.56 85 LEU A O 1
ATOM 643 N N . ALA A 1 86 ? -6.570 -4.212 2.754 1.00 90.50 86 ALA A N 1
ATOM 644 C CA . ALA A 1 86 ? -7.688 -4.666 3.583 1.00 90.50 86 ALA A CA 1
ATOM 645 C C . ALA A 1 86 ? -7.400 -4.476 5.082 1.00 90.50 86 ALA A C 1
ATOM 647 O O . ALA A 1 86 ? -8.257 -4.000 5.833 1.00 90.50 86 ALA A O 1
ATOM 648 N N . VAL A 1 87 ? -6.177 -4.778 5.525 1.00 90.25 87 VAL A N 1
ATOM 649 C CA . VAL A 1 87 ? -5.766 -4.533 6.913 1.00 90.25 87 VAL A CA 1
ATOM 650 C C . VAL A 1 87 ? -5.790 -3.034 7.223 1.00 90.25 87 VAL A C 1
ATOM 652 O O . VAL A 1 87 ? -6.408 -2.618 8.205 1.00 90.25 87 VAL A O 1
ATOM 655 N N . LEU A 1 88 ? -5.168 -2.215 6.373 1.00 89.69 88 LEU A N 1
ATOM 656 C CA . LEU A 1 88 ? -5.024 -0.778 6.597 1.00 89.69 88 LEU A CA 1
ATOM 657 C C . LEU A 1 88 ? -6.349 -0.012 6.479 1.00 89.69 88 LEU A C 1
ATOM 659 O O . LEU A 1 88 ? -6.634 0.846 7.309 1.00 89.69 88 LEU A O 1
ATOM 663 N N . ALA A 1 89 ? -7.157 -0.311 5.463 1.00 88.75 89 ALA A N 1
ATOM 664 C CA . ALA A 1 89 ? -8.353 0.447 5.105 1.00 88.75 89 ALA A CA 1
ATOM 665 C C . ALA A 1 89 ? -9.644 -0.090 5.740 1.00 88.75 89 ALA A C 1
ATOM 667 O O . ALA A 1 89 ? -10.612 0.660 5.849 1.00 88.75 89 ALA A O 1
ATOM 668 N N . LEU A 1 90 ? -9.687 -1.359 6.167 1.00 89.06 90 LEU A N 1
ATOM 669 C CA . LEU A 1 90 ? -10.890 -1.961 6.760 1.00 89.06 90 LEU A CA 1
ATOM 670 C C . LEU A 1 90 ? -10.661 -2.322 8.229 1.00 89.06 90 LEU A C 1
ATOM 672 O O . LEU A 1 90 ? -11.385 -1.842 9.105 1.00 89.06 90 LEU A O 1
ATOM 676 N N . ILE A 1 91 ? -9.630 -3.119 8.525 1.00 87.56 91 ILE A N 1
ATOM 677 C CA . ILE A 1 91 ? -9.413 -3.644 9.881 1.00 87.56 91 ILE A CA 1
ATOM 678 C C . ILE A 1 91 ? -8.988 -2.534 10.846 1.00 87.56 91 ILE A C 1
ATOM 680 O O . ILE A 1 91 ? -9.677 -2.302 11.840 1.00 87.56 91 ILE A O 1
ATOM 684 N N . ILE A 1 92 ? -7.908 -1.808 10.551 1.00 88.12 92 ILE A N 1
ATOM 685 C CA . ILE A 1 92 ? -7.382 -0.747 11.423 1.00 88.12 92 ILE A CA 1
ATOM 686 C C . ILE A 1 92 ? -8.445 0.317 11.765 1.00 88.12 92 ILE A C 1
ATOM 688 O O . ILE A 1 92 ? -8.680 0.541 12.954 1.00 88.12 92 ILE A O 1
ATOM 692 N N . PRO A 1 93 ? -9.157 0.946 10.809 1.00 85.19 93 PRO A N 1
ATOM 693 C CA . PRO A 1 93 ? -10.161 1.957 11.141 1.00 85.19 93 PRO A CA 1
ATOM 694 C C . PRO A 1 93 ? -11.354 1.377 11.909 1.00 85.19 93 PRO A C 1
ATOM 696 O O . PRO A 1 93 ? -11.890 2.040 12.801 1.00 85.19 93 PRO A O 1
ATOM 699 N N . SER A 1 94 ? -11.760 0.132 11.638 1.00 85.50 94 SER A N 1
ATOM 700 C CA . SER A 1 94 ? -12.825 -0.516 12.416 1.00 85.50 94 SER A CA 1
ATOM 701 C C . SER A 1 94 ? -12.429 -0.720 13.889 1.00 85.50 94 SER A C 1
ATOM 703 O O . SER A 1 94 ? -13.221 -0.437 14.791 1.00 85.50 94 SER A O 1
ATOM 705 N N . LEU A 1 95 ? -11.176 -1.106 14.154 1.00 84.56 95 LEU A N 1
ATOM 706 C CA . LEU A 1 95 ? -10.644 -1.270 15.508 1.00 84.56 95 LEU A CA 1
ATOM 707 C C . LEU A 1 95 ? -10.431 0.077 16.206 1.00 84.56 95 LEU A C 1
ATOM 709 O O . LEU A 1 95 ? -10.855 0.248 17.350 1.00 84.56 95 LEU A O 1
ATOM 713 N N . LEU A 1 96 ? -9.850 1.061 15.512 1.00 86.25 96 LEU A N 1
ATOM 714 C CA . LEU A 1 96 ? -9.644 2.412 16.041 1.00 86.25 96 LEU A CA 1
ATOM 715 C C . LEU A 1 96 ? -10.972 3.076 16.411 1.00 86.25 96 LEU A C 1
ATOM 717 O O . LEU A 1 96 ? -11.088 3.680 17.477 1.00 86.25 96 LEU A O 1
ATOM 721 N N . THR A 1 97 ? -12.008 2.929 15.583 1.00 83.75 97 THR A N 1
ATOM 722 C CA . THR A 1 97 ? -13.343 3.461 15.896 1.00 83.75 97 THR A CA 1
ATOM 723 C C . THR A 1 97 ? -14.001 2.721 17.060 1.00 83.75 97 THR A C 1
ATOM 725 O O . THR A 1 97 ? -14.676 3.355 17.875 1.00 83.75 97 THR A O 1
ATOM 728 N N . TRP A 1 98 ? -13.785 1.410 17.204 1.00 81.00 98 TRP A N 1
ATOM 729 C CA . TRP A 1 98 ? -14.242 0.655 18.372 1.00 81.00 98 TRP A CA 1
ATOM 730 C C . TRP A 1 98 ? -13.554 1.126 19.661 1.00 81.00 98 TRP A C 1
ATOM 732 O O . TRP A 1 98 ? -14.223 1.410 20.659 1.00 81.00 98 TRP A O 1
ATOM 742 N N . GLN A 1 99 ? -12.226 1.255 19.642 1.00 81.06 99 GLN A N 1
ATOM 743 C CA . GLN A 1 99 ? -11.433 1.685 20.794 1.00 81.06 99 GLN A CA 1
ATOM 744 C C . GLN A 1 99 ? -11.695 3.150 21.159 1.00 81.06 99 GLN A C 1
ATOM 746 O O . GLN A 1 99 ? -11.834 3.464 22.344 1.00 81.06 99 GLN A O 1
ATOM 751 N N . SER A 1 100 ? -11.837 4.025 20.161 1.00 80.25 100 SER A N 1
ATOM 752 C CA . SER A 1 100 ? -12.197 5.434 20.338 1.00 80.25 100 SER A CA 1
ATOM 753 C C . SER A 1 100 ? -13.562 5.580 21.012 1.00 80.25 100 SER A C 1
ATOM 755 O O . SER A 1 100 ? -13.691 6.318 21.985 1.00 80.25 100 SER A O 1
ATOM 757 N N . ARG A 1 101 ? -14.562 4.780 20.612 1.00 75.56 101 ARG A N 1
ATOM 758 C CA . ARG A 1 101 ? -15.883 4.749 21.270 1.00 75.56 101 ARG A CA 1
ATOM 759 C C . ARG A 1 101 ? -15.842 4.231 22.710 1.00 75.56 101 ARG A C 1
ATOM 761 O O . ARG A 1 101 ? -16.732 4.573 23.484 1.00 75.56 101 ARG A O 1
ATOM 768 N N . LYS A 1 102 ? -14.857 3.394 23.060 1.00 72.06 102 LYS A N 1
ATOM 769 C CA . LYS A 1 102 ? -14.653 2.898 24.432 1.00 72.06 102 LYS A CA 1
ATOM 770 C C . LYS A 1 102 ? -13.990 3.954 25.324 1.00 72.06 102 LYS A C 1
ATOM 772 O O . LYS A 1 102 ? -14.384 4.079 26.475 1.00 72.06 102 LYS A O 1
ATOM 777 N N . HIS A 1 103 ? -13.023 4.707 24.794 1.00 73.50 103 HIS A N 1
ATOM 778 C CA . HIS A 1 103 ? -12.297 5.743 25.543 1.00 73.50 103 HIS A CA 1
ATOM 779 C C . HIS A 1 103 ? -13.022 7.095 25.583 1.00 73.50 103 HIS A C 1
ATOM 781 O O . HIS A 1 103 ? -12.862 7.831 26.547 1.00 73.50 103 HIS A O 1
ATOM 787 N N . ASN A 1 104 ? -13.852 7.413 24.583 1.00 70.19 104 ASN A N 1
ATOM 788 C CA . ASN A 1 104 ? -14.605 8.667 24.501 1.00 70.19 104 ASN A CA 1
ATOM 789 C C . ASN A 1 104 ? -16.108 8.399 24.286 1.00 70.19 104 ASN A C 1
ATOM 791 O O . ASN A 1 104 ? -16.615 8.536 23.168 1.00 70.19 104 ASN A O 1
ATOM 795 N N . PRO A 1 105 ? -16.860 8.037 25.346 1.00 62.91 105 PRO A N 1
ATOM 796 C CA . PRO A 1 105 ? -18.295 7.749 25.246 1.00 62.91 105 PRO A CA 1
ATOM 797 C C . PRO A 1 105 ? -19.139 8.962 24.813 1.00 62.91 105 PRO A C 1
ATOM 799 O O . PRO A 1 105 ? -20.241 8.784 24.299 1.00 62.91 105 PRO A O 1
ATOM 802 N N . GLN A 1 106 ? -18.610 10.174 25.021 1.00 59.62 106 GLN A N 1
ATOM 803 C CA . GLN A 1 106 ? -19.248 11.482 24.812 1.00 59.62 106 GLN A CA 1
ATOM 804 C C . GLN A 1 106 ? -18.980 12.091 23.420 1.00 59.62 106 GLN A C 1
ATOM 806 O O . GLN A 1 106 ? -19.314 13.248 23.181 1.00 59.62 106 GLN A O 1
ATOM 811 N N . ALA A 1 107 ? -18.363 11.358 22.484 1.00 61.66 107 ALA A N 1
ATOM 812 C CA . ALA A 1 107 ? -18.103 11.883 21.144 1.00 61.66 107 ALA A CA 1
ATOM 813 C C . ALA A 1 107 ? -19.425 12.244 20.430 1.00 61.66 107 ALA A C 1
ATOM 815 O O . ALA A 1 107 ? -20.212 11.363 20.078 1.00 61.66 107 ALA A O 1
ATOM 816 N N . GLY A 1 108 ? -19.657 13.545 20.211 1.00 59.91 108 GLY A N 1
ATOM 817 C CA . GLY A 1 108 ? -20.907 14.104 19.674 1.00 59.91 108 GLY A CA 1
ATOM 818 C C . GLY A 1 108 ? -21.254 13.689 18.238 1.00 59.91 108 GLY A C 1
ATOM 819 O O . GLY A 1 108 ? -22.375 13.919 17.794 1.00 59.91 108 GLY A O 1
ATOM 820 N N . TYR A 1 109 ? -20.336 13.034 17.519 1.00 56.62 109 TYR A N 1
ATOM 821 C CA . TYR A 1 109 ? -20.567 12.521 16.170 1.00 56.62 109 TYR A CA 1
ATOM 822 C C . TYR A 1 109 ? -20.473 10.989 16.127 1.00 56.62 109 TYR A C 1
ATOM 824 O O . TYR A 1 109 ? -19.397 10.395 16.222 1.00 56.62 109 TYR A O 1
ATOM 832 N N . ARG A 1 110 ? -21.621 10.329 15.943 1.00 60.97 110 ARG A N 1
ATOM 833 C CA . ARG A 1 110 ? -21.728 8.902 15.615 1.00 60.97 110 ARG A CA 1
ATOM 834 C C . ARG A 1 110 ? -22.241 8.770 14.187 1.00 60.97 110 ARG A C 1
ATOM 836 O O . ARG A 1 110 ? -23.334 9.228 13.874 1.00 60.97 110 ARG A O 1
ATOM 843 N N . VAL A 1 111 ? -21.483 8.083 13.338 1.00 64.62 111 VAL A N 1
ATOM 844 C CA . VAL A 1 111 ? -21.954 7.673 12.006 1.00 64.62 111 VAL A CA 1
ATOM 845 C C . VAL A 1 111 ? -23.266 6.881 12.108 1.00 64.62 111 VAL A C 1
ATOM 847 O O . VAL A 1 111 ? -23.399 6.011 12.979 1.00 64.62 111 VAL A O 1
ATOM 850 N N . LYS A 1 112 ? -24.210 7.163 11.194 1.00 56.69 112 LYS A N 1
ATOM 851 C CA . LYS A 1 112 ? -25.581 6.603 11.075 1.00 56.69 112 LYS A CA 1
ATOM 852 C C . LYS A 1 112 ? -25.653 5.084 10.769 1.00 56.69 112 LYS A C 1
ATOM 854 O O . LYS A 1 112 ? -26.569 4.618 10.110 1.00 56.69 112 LYS A O 1
ATOM 859 N N . GLY A 1 113 ? -24.708 4.296 11.279 1.00 63.84 113 GLY A N 1
ATOM 860 C CA . GLY A 1 113 ? -24.666 2.831 11.177 1.00 63.84 113 GLY A CA 1
ATOM 861 C C . GLY A 1 113 ? -24.227 2.118 12.465 1.00 63.84 113 GLY A C 1
ATOM 862 O O . GLY A 1 113 ? -24.205 0.890 12.517 1.00 63.84 113 GLY A O 1
ATOM 863 N N . GLY A 1 114 ? -23.885 2.859 13.528 1.00 73.56 114 GLY A N 1
ATOM 864 C CA . GLY A 1 114 ? -23.643 2.293 14.860 1.00 73.56 114 GLY A CA 1
ATOM 865 C C . GLY A 1 114 ? -22.523 1.243 14.919 1.00 73.56 114 GLY A C 1
ATOM 866 O O . GLY A 1 114 ? -21.463 1.407 14.315 1.00 73.56 114 GLY A O 1
ATOM 867 N N . ARG A 1 115 ? -22.721 0.207 15.745 1.00 72.44 115 ARG A N 1
ATOM 868 C CA . ARG A 1 115 ? -21.860 -0.987 15.848 1.00 72.44 115 ARG A CA 1
ATOM 869 C C . ARG A 1 115 ? -22.011 -1.986 14.680 1.00 72.44 115 ARG A C 1
ATOM 871 O O . ARG A 1 115 ? -20.972 -2.505 14.284 1.00 72.44 115 ARG A O 1
ATOM 878 N N . PRO A 1 116 ? -23.204 -2.250 14.099 1.00 80.81 116 PRO A N 1
ATOM 879 C CA . PRO A 1 116 ? -23.326 -3.270 13.052 1.00 80.81 116 PRO A CA 1
ATOM 880 C C . PRO A 1 116 ? -22.570 -2.900 11.772 1.00 80.81 116 PRO A C 1
ATOM 882 O O . PRO A 1 116 ? -21.918 -3.763 11.197 1.00 80.81 116 PRO A O 1
ATOM 885 N N . ALA A 1 117 ? -22.548 -1.621 11.380 1.00 82.69 117 ALA A N 1
ATOM 886 C CA . ALA A 1 117 ? -21.754 -1.181 10.230 1.00 82.69 117 ALA A CA 1
ATOM 887 C C . ALA A 1 117 ? -20.249 -1.464 10.406 1.00 82.69 117 ALA A C 1
ATOM 889 O O . ALA A 1 117 ? -19.588 -1.882 9.462 1.00 82.69 117 ALA A O 1
ATOM 890 N N . LEU A 1 118 ? -19.711 -1.300 11.623 1.00 81.25 118 LEU A N 1
ATOM 891 C CA . LEU A 1 118 ? -18.305 -1.610 11.908 1.00 81.25 118 LEU A CA 1
ATOM 892 C C . LEU A 1 118 ? -18.016 -3.110 11.811 1.00 81.25 118 LEU A C 1
ATOM 894 O O . LEU A 1 118 ? -16.981 -3.492 11.275 1.00 81.25 118 LEU A O 1
ATOM 898 N N . VAL A 1 119 ? -18.933 -3.952 12.299 1.00 84.06 119 VAL A N 1
ATOM 899 C CA . VAL A 1 119 ? -18.799 -5.414 12.207 1.00 84.06 119 VAL A CA 1
ATOM 900 C C . VAL A 1 119 ? -18.829 -5.866 10.749 1.00 84.06 119 VAL A C 1
ATOM 902 O O . VAL A 1 119 ? -17.998 -6.675 10.357 1.00 84.06 119 VAL A O 1
ATOM 905 N N . VAL A 1 120 ? -19.723 -5.309 9.925 1.00 87.94 120 VAL A N 1
ATOM 906 C CA . VAL A 1 120 ? -19.783 -5.621 8.487 1.00 87.94 120 VAL A CA 1
ATOM 907 C C . VAL A 1 120 ? -18.487 -5.228 7.778 1.00 87.94 120 VAL A C 1
ATOM 909 O O . VAL A 1 120 ? -17.952 -6.028 7.018 1.00 87.94 120 VAL A O 1
ATOM 912 N N . VAL A 1 121 ? -17.942 -4.037 8.052 1.00 87.50 121 VAL A N 1
ATOM 913 C CA . VAL A 1 121 ? -16.657 -3.591 7.478 1.00 87.50 121 VAL A CA 1
ATOM 914 C C . VAL A 1 121 ? -15.510 -4.511 7.901 1.00 87.50 121 VAL A C 1
ATOM 916 O O . VAL A 1 121 ? -14.701 -4.906 7.064 1.00 87.50 121 VAL A O 1
ATOM 919 N N . PHE A 1 122 ? -15.466 -4.899 9.176 1.00 87.56 122 PHE A N 1
ATOM 920 C CA . PHE A 1 122 ? -14.458 -5.822 9.689 1.00 87.56 122 PHE A CA 1
ATOM 921 C C . PHE A 1 122 ? -14.558 -7.206 9.032 1.00 87.56 122 PHE A C 1
ATOM 923 O O . PHE A 1 122 ? -13.553 -7.738 8.564 1.00 87.56 122 PHE A O 1
ATOM 930 N N . LEU A 1 123 ? -15.768 -7.768 8.939 1.00 89.56 123 LEU A N 1
ATOM 931 C CA . LEU A 1 123 ? -16.014 -9.051 8.275 1.00 89.56 123 LEU A CA 1
ATOM 932 C C . LEU A 1 123 ? -15.672 -9.001 6.786 1.00 89.56 123 LEU A C 1
ATOM 934 O O . LEU A 1 123 ? -15.092 -9.948 6.269 1.00 89.56 123 LEU A O 1
ATOM 938 N N . CYS A 1 124 ? -15.983 -7.894 6.110 1.00 88.62 124 CYS A N 1
ATOM 939 C CA . CYS A 1 124 ? -15.605 -7.680 4.718 1.00 88.62 124 CYS A CA 1
ATOM 940 C C . CYS A 1 124 ? -14.077 -7.696 4.553 1.00 88.62 124 CYS A C 1
ATOM 942 O O . CYS A 1 124 ? -13.562 -8.401 3.691 1.00 88.62 124 CYS A O 1
ATOM 944 N N . GLY A 1 125 ? -13.338 -7.012 5.435 1.00 87.56 125 GLY A N 1
ATOM 945 C CA . GLY A 1 125 ? -11.874 -7.066 5.438 1.00 87.56 125 GLY A CA 1
ATOM 946 C C . GLY A 1 125 ? -11.334 -8.475 5.669 1.00 87.56 125 GLY A C 1
ATOM 947 O O . GLY A 1 125 ? -10.442 -8.917 4.949 1.00 87.56 125 GLY A O 1
ATOM 948 N N . LEU A 1 126 ? -11.919 -9.215 6.613 1.00 89.38 126 LEU A N 1
ATOM 949 C CA . LEU A 1 126 ? -11.549 -10.605 6.878 1.00 89.38 126 LEU A CA 1
ATOM 950 C C . LEU A 1 126 ? -11.825 -11.515 5.671 1.00 89.38 126 LEU A C 1
ATOM 952 O O . LEU A 1 126 ? -11.007 -12.373 5.349 1.00 89.38 126 LEU A O 1
ATOM 956 N N . ALA A 1 127 ? -12.949 -11.303 4.983 1.00 89.62 127 ALA A N 1
ATOM 957 C CA . ALA A 1 127 ? -13.311 -12.038 3.779 1.00 89.62 127 ALA A CA 1
ATOM 958 C C . ALA A 1 127 ? -12.321 -11.776 2.637 1.00 89.62 127 ALA A C 1
ATOM 960 O O . ALA A 1 127 ? -11.874 -12.729 2.009 1.00 89.62 127 ALA A O 1
ATOM 961 N N . VAL A 1 128 ? -11.915 -10.520 2.410 1.00 88.12 128 VAL A N 1
ATOM 962 C CA . VAL A 1 128 ? -10.893 -10.175 1.404 1.00 88.12 128 VAL A CA 1
ATOM 963 C C . VAL A 1 128 ? -9.575 -10.896 1.696 1.00 88.12 128 VAL A C 1
ATOM 965 O O . VAL A 1 128 ? -9.002 -11.512 0.801 1.00 88.12 128 VAL A O 1
ATOM 968 N N . ILE A 1 129 ? -9.118 -10.896 2.951 1.00 87.00 129 ILE A N 1
ATOM 969 C CA . ILE A 1 129 ? -7.901 -11.621 3.350 1.00 87.00 129 ILE A CA 1
ATOM 970 C C . ILE A 1 129 ? -8.072 -13.133 3.143 1.00 87.00 129 ILE A C 1
ATOM 972 O O . ILE A 1 129 ? -7.167 -13.787 2.630 1.00 87.00 129 ILE A O 1
ATOM 976 N N . GLY A 1 130 ? -9.235 -13.685 3.499 1.00 86.19 130 GLY A N 1
ATOM 977 C CA . GLY A 1 130 ? -9.553 -15.100 3.311 1.00 86.19 130 GLY A CA 1
ATOM 978 C C . GLY A 1 130 ? -9.543 -15.523 1.841 1.00 86.19 130 GLY A C 1
ATOM 979 O O . GLY A 1 130 ? -8.943 -16.540 1.510 1.00 86.19 130 GLY A O 1
ATOM 980 N N . VAL A 1 131 ? -10.132 -14.721 0.949 1.00 85.19 131 VAL A N 1
ATOM 981 C CA . VAL A 1 131 ? -10.101 -14.955 -0.506 1.00 85.19 131 VAL A CA 1
ATOM 982 C C . VAL A 1 131 ? -8.660 -14.971 -1.016 1.00 85.19 131 VAL A C 1
ATOM 984 O O . VAL A 1 131 ? -8.271 -15.899 -1.720 1.00 85.19 131 VAL A O 1
ATOM 987 N N . GLN A 1 132 ? -7.841 -14.004 -0.596 1.00 81.44 132 GLN A N 1
ATOM 988 C CA . GLN A 1 132 ? -6.427 -13.949 -0.975 1.00 81.44 132 GLN A CA 1
ATOM 989 C C . GLN A 1 132 ? -5.629 -15.149 -0.450 1.00 81.44 132 GLN A C 1
ATOM 991 O O . GLN A 1 132 ? -4.766 -15.670 -1.153 1.00 81.44 132 GLN A O 1
ATOM 996 N N . PHE A 1 133 ? -5.943 -15.631 0.754 1.00 81.50 133 PHE A N 1
ATOM 997 C CA . PHE A 1 133 ? -5.337 -16.838 1.307 1.00 81.50 133 PHE A CA 1
ATOM 998 C C . PHE A 1 133 ? -5.759 -18.101 0.543 1.00 81.50 133 PHE A C 1
ATOM 1000 O O . PHE A 1 133 ? -4.923 -18.962 0.292 1.00 81.50 133 PHE A O 1
ATOM 1007 N N . LEU A 1 134 ? -7.025 -18.205 0.119 1.00 81.19 134 LEU A N 1
ATOM 1008 C CA . LEU A 1 134 ? -7.492 -19.315 -0.721 1.00 81.19 134 LEU A CA 1
ATOM 1009 C C . LEU A 1 134 ? -6.805 -19.345 -2.092 1.00 81.19 134 LEU A C 1
ATOM 1011 O O . LEU A 1 134 ? -6.480 -20.430 -2.575 1.00 81.19 134 LEU A O 1
ATOM 1015 N N . ILE A 1 135 ? -6.572 -18.176 -2.694 1.00 77.19 135 ILE A N 1
ATOM 1016 C CA . ILE A 1 135 ? -5.812 -18.050 -3.945 1.00 77.19 135 ILE A CA 1
ATOM 1017 C C . ILE A 1 135 ? -4.364 -18.507 -3.715 1.00 77.19 135 ILE A C 1
ATOM 1019 O O . ILE A 1 135 ? -3.857 -19.335 -4.465 1.00 77.19 135 ILE A O 1
ATOM 1023 N N . ALA A 1 136 ? -3.722 -18.059 -2.630 1.00 71.19 136 ALA A N 1
ATOM 1024 C CA . ALA A 1 136 ? -2.357 -18.470 -2.286 1.00 71.19 136 ALA A CA 1
ATOM 1025 C C . ALA A 1 136 ? -2.232 -19.969 -1.935 1.00 71.19 136 ALA A C 1
ATOM 1027 O O . ALA A 1 136 ? -1.178 -20.562 -2.148 1.00 71.19 136 ALA A O 1
ATOM 1028 N N . ALA A 1 137 ? -3.293 -20.586 -1.405 1.00 74.19 137 ALA A N 1
ATOM 1029 C CA . ALA A 1 137 ? -3.350 -22.011 -1.073 1.00 74.19 137 ALA A CA 1
ATOM 1030 C C . ALA A 1 137 ? -3.677 -22.918 -2.279 1.00 74.19 137 ALA A C 1
ATOM 1032 O O . ALA A 1 137 ? -3.744 -24.136 -2.118 1.00 74.19 137 ALA A O 1
ATOM 1033 N N . GLY A 1 138 ? -3.901 -22.348 -3.471 1.00 67.62 138 GLY A N 1
ATOM 1034 C CA . GLY A 1 138 ? -4.167 -23.098 -4.704 1.00 67.62 138 GLY A CA 1
ATOM 1035 C C . GLY A 1 138 ? -5.549 -23.761 -4.773 1.00 67.62 138 GLY A C 1
ATOM 1036 O O . GLY A 1 138 ? -5.770 -24.633 -5.610 1.00 67.62 138 GLY A O 1
ATOM 1037 N N . LEU A 1 139 ? -6.484 -23.373 -3.896 1.00 64.44 139 LEU A N 1
ATOM 1038 C CA . LEU A 1 139 ? -7.854 -23.909 -3.842 1.00 64.44 139 LEU A CA 1
ATOM 1039 C C . LEU A 1 139 ? -8.824 -23.196 -4.802 1.00 64.44 139 LEU A C 1
ATOM 1041 O O . LEU A 1 139 ? -9.932 -23.683 -5.021 1.00 64.44 139 LEU A O 1
ATOM 1045 N N . LEU A 1 140 ? -8.416 -22.066 -5.388 1.00 55.22 140 LEU A N 1
ATOM 1046 C CA . LEU A 1 140 ? -9.145 -21.342 -6.432 1.00 55.22 140 LEU A CA 1
ATOM 1047 C C . LEU A 1 140 ? -8.214 -21.078 -7.627 1.00 55.22 140 LEU A C 1
ATOM 1049 O O . LEU A 1 140 ? -7.033 -20.807 -7.406 1.00 55.22 140 LEU A O 1
ATOM 1053 N N . PRO A 1 141 ? -8.713 -21.157 -8.877 1.00 56.19 141 PRO A N 1
ATOM 1054 C CA . PRO A 1 141 ? -7.908 -20.873 -10.060 1.00 56.19 141 PRO A CA 1
ATOM 1055 C C . PRO A 1 141 ? -7.378 -19.436 -10.012 1.00 56.19 141 PRO A C 1
ATOM 1057 O O . PRO A 1 141 ? -8.115 -18.510 -9.668 1.00 56.19 141 PRO A O 1
ATOM 1060 N N . GLU A 1 142 ? -6.097 -19.266 -10.350 1.00 53.88 142 GLU A N 1
ATOM 1061 C CA . GLU A 1 142 ? -5.469 -17.951 -10.471 1.00 53.88 142 GLU A CA 1
ATOM 1062 C C . GLU A 1 142 ? -6.272 -17.104 -11.468 1.00 53.88 142 GLU A C 1
ATOM 1064 O O . GLU A 1 142 ? -6.545 -17.535 -12.590 1.00 53.88 142 GLU A O 1
ATOM 1069 N N . VAL A 1 143 ? -6.689 -15.909 -11.044 1.00 56.41 143 VAL A N 1
ATOM 1070 C CA . VAL A 1 143 ? -7.302 -14.918 -11.935 1.00 56.41 143 VAL A CA 1
ATOM 1071 C C . VAL A 1 143 ? -6.217 -14.387 -12.872 1.00 56.41 143 VAL A C 1
ATOM 1073 O O . VAL A 1 143 ? -5.489 -13.462 -12.523 1.00 56.41 143 VAL A O 1
ATOM 1076 N N . GLY A 1 144 ? -6.066 -15.056 -14.018 1.00 43.34 144 GLY A N 1
ATOM 1077 C CA . GLY A 1 144 ? -5.236 -14.635 -15.150 1.00 43.34 144 GLY A CA 1
ATOM 1078 C C . GLY A 1 144 ? -5.852 -13.485 -15.930 1.00 43.34 144 GLY A C 1
ATOM 1079 O O . GLY A 1 144 ? -7.087 -13.509 -16.134 1.00 43.34 144 GLY A O 1
#

Foldseek 3Di:
DVVVVVCPPPVNVVVVVVVVVVVVVVVVVVVLVVQLVVVCVVVVDPPDPVVSVVSSCVSPVVVVVCVVPPVVCPLVVVLVVQLVCLCVVQVVVLVVVVVCCVVCVPPPDDPPPPNVVSVVSNVVSVVSNVVSVCVVVVVDDRPD

InterPro domains:
  IPR013059 Tryptophan/tyrosine transporter [PTHR46997] (1-143)
  IPR018227 Amino acid/polyamine transporter 2 [PF03222] (1-131)

Secondary structure (DSSP, 8-state):
-HHHHHS--HHHHHHHHHHHHHHHHHHHHHHHHHHHHHHHHHTT--S-HHHHHHHHHHHHHHHHHHHHH-TTHHHHHHHHHHHHHHIIIIIHHHHHHHHHHHH-TT-S---TTHHHHHHHHHHHHHHHHHHHHHHHTTSS----

Sequence (144 aa):
QALREMVASPHVELAVHLFADLALATSFLGVALGLFDYLADLFQRSNTVGGRLQTGAITFLPPLAFALFYPRGFVMALGYAGVALAVLALIIPSLLTWQSRKHNPQAGYRVKGGRPALVVVFLCGLAVIGVQFLIAAGLLPEVG

pLDDT: mean 75.18, std 12.81, range [43.0, 93.19]

Organism: Escherichia coli (NCBI:txid562)

Radius of gyration: 21.75 Å; chains: 1; bounding box: 47×40×64 Å